Protein AF-L1KJB6-F1 (afdb_monomer_lite)

Foldseek 3Di:
DAQFKDWAFWKDKDKDFAADPAQKFKKKKWKWKQALVRDIHTFWIFMDIGGRSNDTDIDMTITDGGGDMRGRNIDIDMDIDRDDPPVDDTDPPDDDDD

Organism: NCBI:txid698759

InterPro domains:
  IPR008979 Galactose-binding-like domain superfamily [SSF49785] (2-93)
  IPR013736 Xaa-Pro dipeptidyl-peptidase, C-terminal [PF08530] (2-94)

pLDDT: mean 89.43, std 15.22, range [41.28, 98.62]

Sequence (98 aa):
MLDKDVEVIGEVSAEIFFRSSLPYADVFVRLRDVDAKGRSFNVCDGLVSLTGADWIWCATVRPWPTAYRFKRGHRIRVQGSSGTFPVSTATPPRRIPT

Secondary structure (DSSP, 8-state):
--SS-EEEEE---EEEEE--SSSEEEEEEEEEEE-TT--EEEEEEEEEEEESTTS-EEEEE-PPPEEEEEPTT-EEEEEEES--TTTS----------

Radius of gyration: 15.85 Å; chains: 1; bounding box: 45×26×37 Å

Structure (mmCIF, N/CA/C/O backbone):
data_AF-L1KJB6-F1
#
_entry.id   AF-L1KJB6-F1
#
loop_
_atom_site.group_PDB
_atom_site.id
_atom_site.type_symbol
_atom_site.label_atom_id
_atom_site.label_alt_id
_atom_site.label_comp_id
_atom_site.label_asym_id
_atom_site.label_entity_id
_atom_site.label_seq_id
_atom_site.pdbx_PDB_ins_code
_atom_site.Cartn_x
_atom_site.Cartn_y
_atom_site.Cartn_z
_atom_site.occupancy
_atom_site.B_iso_or_equiv
_atom_site.auth_seq_id
_atom_site.auth_comp_id
_atom_site.auth_asym_id
_atom_site.auth_atom_id
_atom_site.pdbx_PDB_model_num
ATOM 1 N N . MET A 1 1 ? -17.980 8.332 1.929 1.00 90.56 1 MET A N 1
ATOM 2 C CA . MET A 1 1 ? -17.629 7.876 3.294 1.00 90.56 1 MET A CA 1
ATOM 3 C C . MET A 1 1 ? -18.215 6.490 3.469 1.00 90.56 1 MET A C 1
ATOM 5 O O . MET A 1 1 ? -19.147 6.173 2.740 1.00 90.56 1 MET A O 1
ATOM 9 N N . LEU A 1 2 ? -17.663 5.682 4.367 1.00 97.19 2 LEU A N 1
ATOM 10 C CA . LEU A 1 2 ? -18.192 4.356 4.679 1.00 97.19 2 LEU A CA 1
ATOM 11 C C . LEU A 1 2 ? -19.506 4.476 5.465 1.00 97.19 2 LEU A C 1
ATOM 13 O O . LEU A 1 2 ? -19.597 5.278 6.397 1.00 97.19 2 LEU A O 1
ATOM 17 N N . ASP A 1 3 ? -20.503 3.684 5.093 1.00 97.81 3 ASP A N 1
ATOM 18 C CA . ASP A 1 3 ? -21.823 3.587 5.731 1.00 97.81 3 ASP A CA 1
ATOM 19 C C . ASP A 1 3 ? -21.824 2.665 6.965 1.00 97.81 3 ASP A C 1
ATOM 21 O O . ASP A 1 3 ? -22.620 2.849 7.888 1.00 97.81 3 ASP A O 1
ATOM 25 N N . LYS A 1 4 ? -20.873 1.731 7.026 1.00 98.19 4 LYS A N 1
ATOM 26 C CA . LYS A 1 4 ? -20.611 0.825 8.150 1.00 98.19 4 LYS A CA 1
ATOM 27 C C . LYS A 1 4 ? -19.111 0.639 8.379 1.00 98.19 4 LYS A C 1
ATOM 29 O O . LYS A 1 4 ? -18.292 1.077 7.575 1.00 98.19 4 LYS A O 1
ATOM 34 N N . ASP A 1 5 ? -18.764 -0.006 9.487 1.00 98.44 5 ASP A N 1
ATOM 35 C CA . ASP A 1 5 ? -17.388 -0.429 9.734 1.00 98.44 5 ASP A CA 1
ATOM 36 C C . ASP A 1 5 ? -16.963 -1.473 8.685 1.00 98.44 5 ASP A C 1
ATOM 38 O O . ASP A 1 5 ? -17.753 -2.339 8.300 1.00 98.44 5 ASP A O 1
ATOM 42 N N . VAL A 1 6 ? -15.714 -1.387 8.227 1.00 98.44 6 VAL A N 1
ATOM 43 C CA . VAL A 1 6 ? -15.097 -2.345 7.300 1.00 98.44 6 VAL A CA 1
ATOM 44 C C . VAL A 1 6 ? -13.835 -2.896 7.941 1.00 98.44 6 VAL A C 1
ATOM 46 O O . VAL A 1 6 ? -12.921 -2.142 8.276 1.00 98.44 6 VAL A O 1
ATOM 49 N N . GLU A 1 7 ? -13.781 -4.212 8.099 1.00 98.12 7 GLU A N 1
ATOM 50 C CA . GLU A 1 7 ? -12.623 -4.924 8.632 1.00 98.12 7 GLU A CA 1
ATOM 51 C C . GLU A 1 7 ? -11.821 -5.540 7.489 1.00 98.12 7 GLU A C 1
ATOM 53 O O . GLU A 1 7 ? -12.374 -6.185 6.598 1.00 98.12 7 GLU A O 1
ATOM 58 N N . VAL A 1 8 ? -10.510 -5.320 7.514 1.00 97.69 8 VAL A N 1
ATOM 59 C CA . VAL A 1 8 ? -9.551 -5.917 6.586 1.00 97.69 8 VAL A CA 1
ATOM 60 C C . VAL A 1 8 ? -8.551 -6.689 7.428 1.00 97.69 8 VAL A C 1
ATOM 62 O O . VAL A 1 8 ? -7.778 -6.092 8.178 1.00 97.69 8 VAL A O 1
ATOM 65 N N . ILE A 1 9 ? -8.615 -8.015 7.333 1.00 98.12 9 ILE A N 1
ATOM 66 C CA . ILE A 1 9 ? -7.770 -8.940 8.086 1.00 98.12 9 ILE A CA 1
ATOM 67 C C . ILE A 1 9 ? -7.110 -9.892 7.090 1.00 98.12 9 ILE A C 1
ATOM 69 O O . ILE A 1 9 ? -7.804 -10.644 6.410 1.00 98.12 9 ILE A O 1
ATOM 73 N N . GLY A 1 10 ? -5.781 -9.864 7.015 1.00 97.50 10 GLY A N 1
ATOM 74 C CA . GLY A 1 10 ? -4.985 -10.746 6.165 1.00 97.50 10 GLY A CA 1
ATOM 75 C C . GLY A 1 10 ? -4.138 -10.008 5.132 1.00 97.50 10 GLY A C 1
ATOM 76 O O . GLY A 1 10 ? -3.765 -8.845 5.310 1.00 97.50 10 GLY A O 1
ATOM 77 N N . GLU A 1 11 ? -3.786 -10.732 4.071 1.00 97.75 11 GLU A N 1
ATOM 78 C CA . GLU A 1 11 ? -2.968 -10.219 2.975 1.00 97.75 11 GLU A CA 1
ATOM 79 C C . GLU A 1 11 ? -3.713 -9.167 2.150 1.00 97.75 11 GLU A C 1
ATOM 81 O O . GLU A 1 11 ? -4.914 -9.272 1.898 1.00 97.75 11 GLU A O 1
ATOM 86 N N . VAL A 1 12 ? -2.971 -8.163 1.686 1.00 96.69 12 VAL A N 1
ATOM 87 C CA . VAL A 1 12 ? -3.472 -7.115 0.796 1.00 96.69 12 VAL A CA 1
ATOM 88 C C . VAL A 1 12 ? -2.660 -7.155 -0.493 1.00 96.69 12 VAL A C 1
ATOM 90 O O . VAL A 1 12 ? -1.444 -7.346 -0.475 1.00 96.69 12 VAL A O 1
ATOM 93 N N . SER A 1 13 ? -3.326 -6.956 -1.625 1.00 96.94 13 SER A N 1
ATOM 94 C CA . SER A 1 13 ? -2.674 -6.773 -2.920 1.00 96.94 13 SER A CA 1
ATOM 95 C C . SER A 1 13 ? -3.298 -5.598 -3.663 1.00 96.94 13 SER A C 1
ATOM 97 O O . SER A 1 13 ? -4.450 -5.235 -3.422 1.00 96.94 13 SER A O 1
ATOM 99 N N . ALA A 1 14 ? -2.511 -4.975 -4.532 1.00 97.19 14 ALA A N 1
ATOM 100 C CA . ALA A 1 14 ? -2.952 -3.915 -5.418 1.00 97.19 14 ALA A CA 1
ATOM 101 C C . ALA A 1 14 ? -2.426 -4.186 -6.827 1.00 97.19 14 ALA A C 1
ATOM 103 O O . ALA A 1 14 ? -1.229 -4.393 -7.019 1.00 97.19 14 ALA A O 1
ATOM 104 N N . GLU A 1 15 ? -3.324 -4.159 -7.802 1.00 97.44 15 GLU A N 1
ATOM 105 C CA . GLU A 1 15 ? -3.002 -4.257 -9.222 1.00 97.44 15 GLU A CA 1
ATOM 106 C C . GLU A 1 15 ? -2.989 -2.853 -9.823 1.00 97.44 15 GLU A C 1
ATOM 108 O O . GLU A 1 15 ? -4.001 -2.150 -9.816 1.00 97.44 15 GLU A O 1
ATOM 113 N N . ILE A 1 16 ? -1.824 -2.422 -10.301 1.00 96.00 16 ILE A N 1
ATOM 114 C CA . ILE A 1 16 ? -1.615 -1.080 -10.842 1.00 96.00 16 ILE A CA 1
ATOM 115 C C . ILE A 1 16 ? -1.182 -1.200 -12.299 1.00 96.00 16 ILE A C 1
ATOM 117 O O . ILE A 1 16 ? -0.088 -1.676 -12.592 1.00 96.00 16 ILE A O 1
ATOM 121 N N . PHE A 1 17 ? -2.014 -0.722 -13.222 1.00 96.00 17 PHE A N 1
ATOM 122 C CA . PHE A 1 17 ? -1.601 -0.530 -14.611 1.00 96.00 17 PHE A CA 1
ATOM 123 C C . PHE A 1 17 ? -0.703 0.702 -14.693 1.00 96.00 17 PHE A C 1
ATOM 125 O O . PHE A 1 17 ? -1.146 1.822 -14.431 1.00 96.00 17 PHE A O 1
ATOM 132 N N . PHE A 1 18 ? 0.569 0.489 -15.016 1.00 93.81 18 PHE A N 1
ATOM 133 C CA . PHE A 1 18 ? 1.604 1.511 -14.901 1.00 93.81 18 PHE A CA 1
ATOM 134 C C . PHE A 1 18 ? 2.502 1.538 -16.140 1.00 93.81 18 PHE A C 1
ATOM 136 O O . PHE A 1 18 ? 2.796 0.497 -16.720 1.00 93.81 18 PHE A O 1
ATOM 143 N N . ARG A 1 19 ? 2.940 2.747 -16.514 1.00 95.56 19 ARG A N 1
ATOM 144 C CA . ARG A 1 19 ? 4.020 3.012 -17.470 1.00 95.56 19 ARG A CA 1
ATOM 145 C C . ARG A 1 19 ? 4.823 4.222 -16.996 1.00 95.56 19 ARG A C 1
ATOM 147 O O . ARG A 1 19 ? 4.248 5.247 -16.631 1.00 95.56 19 ARG A O 1
ATOM 154 N N . SER A 1 20 ? 6.138 4.117 -17.068 1.00 93.75 20 SER A N 1
ATOM 155 C CA . SER A 1 20 ? 7.129 5.155 -16.811 1.00 93.75 20 SER A CA 1
ATOM 156 C C . SER A 1 20 ? 7.703 5.696 -18.125 1.00 93.75 20 SER A C 1
ATOM 158 O O . SER A 1 20 ? 7.601 5.071 -19.175 1.00 93.75 20 SER A O 1
ATOM 160 N N . SER A 1 21 ? 8.332 6.868 -18.080 1.00 94.12 21 SER A N 1
ATOM 161 C CA . SER A 1 21 ? 9.192 7.352 -19.170 1.00 94.12 21 SER A CA 1
ATOM 162 C C . SER A 1 21 ? 10.592 6.721 -19.153 1.00 94.12 21 SER A C 1
ATOM 164 O O . SER A 1 21 ? 11.386 6.972 -20.055 1.00 94.12 21 SER A O 1
ATOM 166 N N . LEU A 1 22 ? 10.907 5.931 -18.123 1.00 92.81 22 LEU A N 1
ATOM 167 C CA . LEU A 1 22 ? 12.164 5.208 -17.953 1.00 92.81 22 LEU A CA 1
ATOM 168 C C . LEU A 1 22 ? 11.909 3.693 -17.979 1.00 92.81 22 LEU A C 1
ATOM 170 O O . LEU A 1 22 ? 10.877 3.252 -17.474 1.00 92.81 22 LEU A O 1
ATOM 174 N N . PRO A 1 23 ? 12.873 2.881 -18.448 1.00 92.19 23 PRO A N 1
ATOM 175 C CA . PRO A 1 23 ? 12.742 1.421 -18.465 1.00 92.19 23 PRO A CA 1
ATOM 176 C C . PRO A 1 23 ? 12.752 0.787 -17.064 1.00 92.19 23 PRO A C 1
ATOM 178 O O . PRO A 1 23 ? 12.467 -0.398 -16.922 1.00 92.19 23 PRO A O 1
ATOM 181 N N . TYR A 1 24 ? 13.069 1.557 -16.021 1.00 89.94 24 TYR A N 1
ATOM 182 C CA . TYR A 1 24 ? 13.054 1.115 -14.629 1.00 89.94 24 TYR A CA 1
ATOM 183 C C . TYR A 1 24 ? 12.262 2.101 -13.781 1.00 89.94 24 TYR A C 1
ATOM 185 O O . TYR A 1 24 ? 12.430 3.316 -13.920 1.00 89.94 24 TYR A O 1
ATOM 193 N N . ALA A 1 25 ? 11.412 1.584 -12.900 1.00 91.69 25 ALA A N 1
ATOM 194 C CA . ALA A 1 25 ? 10.643 2.390 -11.963 1.00 91.69 25 ALA A CA 1
ATOM 195 C C . ALA A 1 25 ? 10.214 1.556 -10.757 1.00 91.69 25 ALA A C 1
ATOM 197 O O . ALA A 1 25 ? 9.984 0.353 -10.872 1.00 91.69 25 ALA A O 1
ATOM 198 N N . ASP A 1 26 ? 10.045 2.220 -9.622 1.00 92.06 26 ASP A N 1
ATOM 199 C CA . ASP A 1 26 ? 9.392 1.634 -8.459 1.00 92.06 26 ASP A CA 1
ATOM 200 C C . ASP A 1 26 ? 7.906 1.984 -8.488 1.00 9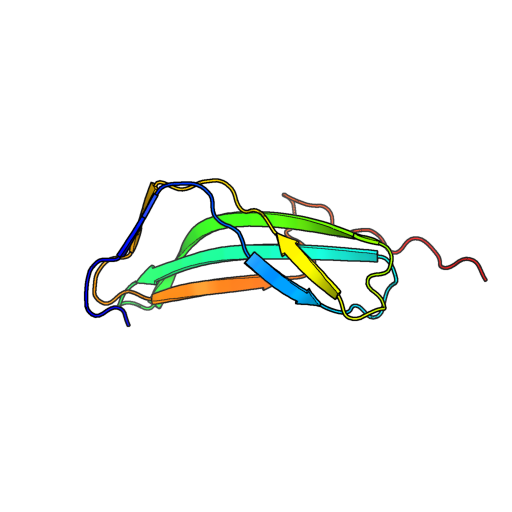2.06 26 ASP A C 1
ATOM 202 O O . ASP A 1 26 ? 7.539 3.097 -8.853 1.00 92.06 26 ASP A O 1
ATOM 206 N N . VAL A 1 27 ? 7.043 1.065 -8.071 1.00 94.06 27 VAL A N 1
ATOM 207 C CA . VAL A 1 27 ? 5.623 1.334 -7.832 1.00 94.06 27 VAL A CA 1
ATOM 208 C C . VAL A 1 27 ? 5.358 1.107 -6.355 1.00 94.06 27 VAL A C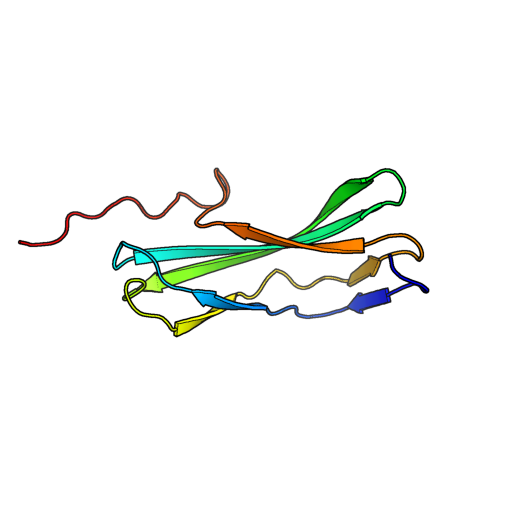 1
ATOM 210 O O . VAL A 1 27 ? 5.361 -0.022 -5.864 1.00 94.06 27 VAL A O 1
ATOM 213 N N . PHE A 1 28 ? 5.152 2.206 -5.640 1.00 95.25 28 PHE A N 1
ATOM 214 C CA . PHE A 1 28 ? 4.783 2.220 -4.235 1.00 95.25 28 PHE A CA 1
ATOM 215 C C . PHE A 1 28 ? 3.275 2.405 -4.099 1.00 95.25 28 PHE A C 1
ATOM 217 O O . PHE A 1 28 ? 2.701 3.311 -4.710 1.00 95.25 28 PHE A O 1
ATOM 224 N N . VAL A 1 29 ? 2.646 1.584 -3.260 1.00 96.88 29 VAL A N 1
ATOM 225 C CA . VAL A 1 29 ? 1.222 1.687 -2.932 1.00 96.88 29 VAL A CA 1
ATOM 226 C C . VAL A 1 29 ? 1.042 1.671 -1.427 1.00 96.88 29 VAL A C 1
ATOM 228 O O . VAL A 1 29 ? 1.638 0.865 -0.716 1.00 96.88 29 VAL A O 1
ATOM 231 N N . ARG A 1 30 ? 0.162 2.543 -0.946 1.00 96.88 30 ARG A N 1
ATOM 232 C CA . ARG A 1 30 ? -0.162 2.669 0.469 1.00 96.88 30 ARG A CA 1
ATOM 233 C C . ARG A 1 30 ? -1.655 2.772 0.694 1.00 96.88 30 ARG A C 1
ATOM 235 O O . ARG A 1 30 ? -2.326 3.631 0.117 1.00 96.88 30 ARG A O 1
ATOM 242 N N . LEU A 1 31 ? -2.144 1.927 1.590 1.00 97.75 31 LEU A N 1
ATOM 243 C CA . LEU A 1 31 ? -3.499 1.963 2.106 1.00 97.75 31 LEU A CA 1
ATOM 244 C C . LEU A 1 31 ? -3.572 2.933 3.288 1.00 97.75 31 LEU A C 1
ATOM 246 O O . LEU A 1 31 ? -2.732 2.927 4.193 1.00 97.75 31 LEU A O 1
ATOM 250 N N . ARG A 1 32 ? -4.582 3.796 3.261 1.00 98.00 32 ARG A N 1
ATOM 251 C CA . ARG A 1 32 ? -4.766 4.890 4.211 1.00 98.00 32 ARG A CA 1
ATOM 252 C C . ARG A 1 32 ? -6.195 4.904 4.731 1.00 98.00 32 ARG A C 1
ATOM 254 O O . ARG A 1 32 ? -7.139 4.753 3.957 1.00 98.00 32 ARG A O 1
ATOM 261 N N . ASP A 1 33 ? -6.338 5.188 6.016 1.00 98.50 33 ASP A N 1
ATOM 262 C CA . ASP A 1 33 ? -7.612 5.549 6.633 1.00 98.50 33 ASP A CA 1
ATOM 263 C C . ASP A 1 33 ? -7.726 7.074 6.701 1.00 98.50 33 ASP A C 1
ATOM 265 O O . ASP A 1 33 ? -6.777 7.752 7.099 1.00 98.50 33 ASP A O 1
ATOM 269 N N . VAL A 1 34 ? -8.854 7.638 6.280 1.00 98.62 34 VAL A N 1
ATOM 270 C CA . VAL A 1 34 ? -9.139 9.070 6.399 1.00 98.62 34 VAL A CA 1
ATOM 271 C C . VAL A 1 34 ? -10.343 9.254 7.302 1.00 98.62 34 VAL A C 1
ATOM 273 O O . VAL A 1 34 ? -11.459 8.896 6.919 1.00 98.62 34 VAL A O 1
ATOM 276 N N . ASP A 1 35 ? -10.125 9.859 8.466 1.00 97.44 35 ASP A N 1
ATOM 277 C CA . ASP A 1 35 ? -11.182 10.087 9.444 1.00 97.44 35 ASP A CA 1
ATOM 278 C C . ASP A 1 35 ? -12.202 11.146 8.980 1.00 97.44 35 ASP A C 1
ATOM 280 O O . ASP A 1 35 ? -12.036 11.835 7.962 1.00 97.44 35 ASP A O 1
ATOM 284 N N . ALA A 1 36 ? -13.279 11.299 9.752 1.00 95.69 36 ALA A N 1
ATOM 285 C CA . ALA A 1 36 ? -14.338 12.270 9.470 1.00 95.69 36 ALA A CA 1
ATOM 286 C C . ALA A 1 36 ? -13.858 13.737 9.504 1.00 95.69 36 ALA A C 1
ATOM 288 O O . ALA A 1 36 ? -14.485 14.599 8.890 1.00 95.69 36 ALA A O 1
ATOM 289 N N . LYS A 1 37 ? -12.738 14.026 10.183 1.00 96.50 37 LYS A N 1
ATOM 290 C CA . LYS A 1 37 ? -12.095 15.350 10.236 1.00 96.50 37 LYS A CA 1
ATOM 291 C C . LYS A 1 37 ? -11.079 15.549 9.102 1.00 96.50 37 LYS A C 1
ATOM 293 O O . LYS A 1 37 ? -10.458 16.604 9.019 1.00 96.50 37 LYS A O 1
ATOM 298 N N . GLY A 1 38 ? -10.899 14.553 8.231 1.00 96.12 38 GLY A N 1
ATOM 299 C CA . GLY A 1 38 ? -9.962 14.580 7.111 1.00 96.12 38 GLY A CA 1
ATOM 300 C C . GLY A 1 38 ? -8.524 14.197 7.465 1.00 96.12 38 GLY A C 1
ATOM 301 O O . GLY A 1 38 ? -7.666 14.240 6.578 1.00 96.12 38 GLY A O 1
ATOM 302 N N . ARG A 1 39 ? -8.233 13.796 8.710 1.00 97.50 39 ARG A N 1
ATOM 303 C CA . ARG A 1 39 ? -6.899 13.307 9.087 1.00 97.50 39 ARG A CA 1
ATOM 304 C C . ARG A 1 39 ? -6.660 11.963 8.425 1.00 97.50 39 ARG A C 1
ATOM 306 O O . ARG A 1 39 ? -7.540 11.112 8.414 1.00 97.50 39 ARG A O 1
ATOM 313 N N . SER A 1 40 ? -5.468 11.780 7.868 1.00 97.12 40 SER A N 1
ATOM 314 C CA . SER A 1 40 ? -5.133 10.596 7.085 1.00 97.12 40 SER A CA 1
ATOM 315 C C . SER A 1 40 ? -4.016 9.798 7.756 1.00 97.12 40 SER A C 1
ATOM 317 O O . SER A 1 40 ? -2.912 10.310 7.947 1.00 97.12 40 SER A O 1
ATOM 319 N N . PHE A 1 41 ? -4.310 8.543 8.080 1.00 97.69 41 PHE A N 1
ATOM 320 C CA . PHE A 1 41 ? -3.444 7.600 8.780 1.00 97.69 41 PHE A CA 1
ATOM 321 C C . PHE A 1 41 ? -2.967 6.497 7.832 1.00 97.69 41 PHE A C 1
ATOM 323 O O . PHE A 1 41 ? -3.708 6.071 6.949 1.00 97.69 41 PHE A O 1
ATOM 330 N N . ASN A 1 42 ? -1.722 6.044 8.003 1.00 95.88 42 ASN A N 1
ATOM 331 C CA . ASN A 1 42 ? -1.193 4.866 7.309 1.00 95.88 42 ASN A CA 1
ATOM 332 C C . ASN A 1 42 ? -1.778 3.594 7.907 1.00 95.88 42 ASN A C 1
ATOM 334 O O . ASN A 1 42 ? -1.793 3.460 9.127 1.00 95.88 42 ASN A O 1
ATOM 338 N N . VAL A 1 43 ? -2.203 2.673 7.043 1.00 97.56 43 VAL A N 1
ATOM 339 C CA . VAL A 1 43 ? -2.621 1.326 7.444 1.00 97.56 43 VAL A CA 1
ATOM 340 C C . VAL A 1 43 ? -1.524 0.326 7.101 1.00 97.56 43 VAL A C 1
ATOM 342 O O . VAL A 1 43 ? -0.922 -0.252 7.997 1.00 97.56 43 VAL A O 1
ATOM 345 N N . CYS A 1 44 ? -1.215 0.173 5.815 1.00 96.94 44 CYS A N 1
ATOM 346 C CA . CYS A 1 44 ? -0.101 -0.637 5.329 1.00 96.94 44 CYS A CA 1
ATOM 347 C C . CYS A 1 44 ? 0.396 -0.097 3.986 1.00 96.94 44 CYS A C 1
ATOM 349 O O . CYS A 1 44 ? -0.293 0.677 3.312 1.00 96.94 44 CYS A O 1
ATOM 351 N N . ASP A 1 45 ? 1.604 -0.485 3.602 1.00 96.75 45 ASP A N 1
ATOM 352 C CA . ASP A 1 45 ? 2.186 -0.142 2.314 1.00 96.75 45 ASP A CA 1
ATOM 353 C C . ASP A 1 45 ? 3.088 -1.250 1.778 1.00 96.75 45 ASP A C 1
ATOM 355 O O . ASP A 1 45 ? 3.419 -2.206 2.484 1.00 96.75 45 ASP A O 1
ATOM 359 N N . GLY A 1 46 ? 3.389 -1.147 0.487 1.00 94.25 46 GLY A N 1
ATOM 360 C CA . GLY A 1 46 ? 4.251 -2.060 -0.244 1.00 94.25 46 GLY A CA 1
ATOM 361 C C . G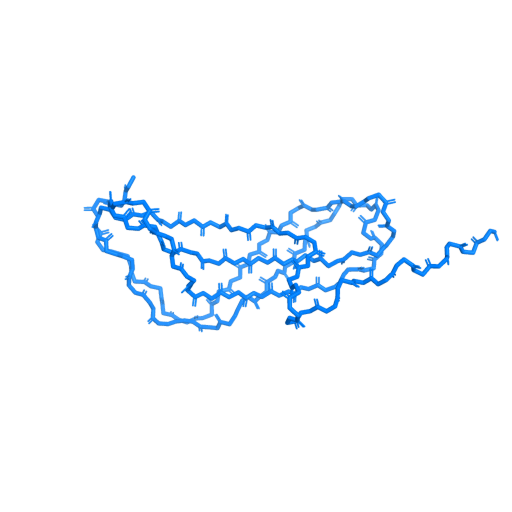LY A 1 46 ? 4.871 -1.373 -1.452 1.00 94.25 46 GLY A C 1
ATOM 362 O O . GLY A 1 46 ? 4.409 -0.322 -1.905 1.00 94.25 46 GLY A O 1
ATOM 363 N N . LEU A 1 47 ? 5.929 -1.985 -1.973 1.00 94.25 47 LEU A N 1
ATOM 364 C CA . LEU A 1 47 ? 6.668 -1.504 -3.131 1.00 94.25 47 LEU A CA 1
ATOM 365 C C . LEU A 1 47 ? 7.077 -2.683 -4.007 1.00 94.25 47 LEU A C 1
ATOM 367 O O . LEU A 1 47 ? 7.458 -3.733 -3.494 1.00 94.25 47 LEU A O 1
ATOM 371 N N . VAL A 1 48 ? 7.030 -2.486 -5.321 1.00 92.75 48 VAL A N 1
ATOM 372 C CA . VAL A 1 48 ? 7.649 -3.387 -6.297 1.00 92.75 48 VAL A CA 1
ATOM 373 C C . VAL A 1 48 ? 8.527 -2.580 -7.246 1.00 92.75 48 VAL A C 1
ATOM 375 O O . VAL A 1 48 ? 8.151 -1.481 -7.649 1.00 92.75 48 VAL A O 1
ATOM 378 N N . SER A 1 49 ? 9.684 -3.124 -7.604 1.00 92.00 49 SER A N 1
ATOM 379 C CA . SER A 1 49 ? 10.557 -2.551 -8.628 1.00 92.00 49 SER A CA 1
ATOM 380 C C . SER A 1 49 ? 10.298 -3.248 -9.959 1.00 92.00 49 SER A C 1
ATOM 382 O O . SER A 1 49 ? 10.247 -4.477 -10.022 1.00 92.00 49 SER A O 1
ATOM 384 N N . LEU A 1 50 ? 10.131 -2.464 -11.020 1.00 91.00 50 LEU A N 1
ATOM 385 C CA . LEU A 1 50 ? 9.825 -2.944 -12.363 1.00 91.00 50 LEU A CA 1
ATOM 386 C C . LEU A 1 50 ? 11.020 -2.744 -13.297 1.00 91.00 50 LEU A C 1
ATOM 388 O O . LEU A 1 50 ? 11.670 -1.696 -13.283 1.00 91.00 50 LEU A O 1
ATOM 392 N N . THR A 1 51 ? 11.257 -3.738 -14.151 1.00 91.69 51 THR A N 1
ATOM 393 C CA . THR A 1 51 ? 12.094 -3.638 -15.352 1.00 91.69 51 THR A CA 1
ATOM 394 C C . THR A 1 51 ? 11.180 -3.633 -16.581 1.00 91.69 51 THR A C 1
ATOM 396 O O . THR A 1 51 ? 10.117 -4.247 -16.546 1.00 91.69 51 THR A O 1
ATOM 399 N N . GLY A 1 52 ? 11.548 -2.908 -17.641 1.00 91.81 52 GLY A N 1
ATOM 400 C CA . GLY A 1 52 ? 10.676 -2.663 -18.802 1.00 91.81 52 GLY A CA 1
ATOM 401 C C . GLY A 1 52 ? 9.488 -1.737 -18.500 1.00 91.81 52 GLY A C 1
ATOM 402 O O . GLY A 1 52 ? 8.452 -1.801 -19.155 1.00 91.81 52 GLY A O 1
ATOM 403 N N . ALA A 1 53 ? 9.617 -0.878 -17.486 1.00 92.94 53 ALA A N 1
ATOM 404 C CA . ALA A 1 53 ? 8.541 0.002 -17.032 1.00 92.94 53 ALA A CA 1
ATOM 405 C C . ALA A 1 53 ? 8.088 1.029 -18.090 1.00 92.94 53 ALA A C 1
ATOM 407 O O . ALA A 1 53 ? 7.087 1.705 -17.882 1.00 92.94 53 ALA A O 1
ATOM 408 N N . ASP A 1 54 ? 8.793 1.153 -19.211 1.00 94.44 54 ASP A N 1
ATOM 409 C CA . ASP A 1 54 ? 8.456 1.970 -20.378 1.00 94.44 54 ASP A CA 1
ATOM 410 C C . ASP A 1 54 ? 7.299 1.407 -21.231 1.00 94.44 54 ASP A C 1
ATOM 412 O O . ASP A 1 54 ? 6.782 2.096 -22.116 1.00 94.44 54 ASP A O 1
ATOM 416 N N . TRP A 1 55 ? 6.799 0.215 -20.895 1.00 94.69 55 TRP A N 1
ATOM 417 C CA . TRP A 1 55 ? 5.572 -0.378 -21.438 1.00 94.69 55 TRP A CA 1
ATOM 418 C C . TRP A 1 55 ? 4.431 -0.378 -20.410 1.00 94.69 55 TRP A C 1
ATOM 420 O O . TRP A 1 55 ? 4.660 -0.327 -19.206 1.00 94.69 55 TRP A O 1
ATOM 430 N N . ILE A 1 56 ? 3.176 -0.425 -20.880 1.00 94.44 56 ILE A N 1
ATOM 431 C CA . ILE A 1 56 ? 2.008 -0.536 -19.987 1.00 94.44 56 ILE A CA 1
ATOM 432 C C . ILE A 1 56 ? 1.836 -1.995 -19.579 1.00 94.44 56 ILE A C 1
ATOM 434 O O . ILE A 1 56 ? 1.405 -2.801 -20.404 1.00 94.44 56 ILE A O 1
ATOM 438 N N . TRP A 1 57 ? 2.067 -2.307 -18.305 1.00 88.44 57 TRP A N 1
ATOM 439 C CA . TRP A 1 57 ? 1.768 -3.621 -17.726 1.00 88.44 57 TRP A CA 1
ATOM 440 C C . TRP A 1 57 ? 1.078 -3.499 -16.367 1.00 88.44 57 TRP A C 1
ATOM 442 O O . TRP A 1 57 ? 1.073 -2.439 -15.737 1.00 88.44 57 TRP A O 1
ATOM 452 N N . CYS A 1 58 ? 0.468 -4.599 -15.924 1.00 94.88 58 CYS A N 1
ATOM 453 C CA . CYS A 1 58 ? -0.130 -4.702 -14.599 1.00 94.88 58 CYS A CA 1
ATOM 454 C C . CYS A 1 58 ? 0.947 -5.068 -13.569 1.00 94.88 58 CYS A C 1
ATOM 456 O O . CYS A 1 58 ? 1.450 -6.191 -13.558 1.00 94.88 58 CYS A O 1
ATOM 458 N N . ALA A 1 59 ? 1.290 -4.123 -12.699 1.00 93.75 59 ALA A N 1
ATOM 459 C CA . A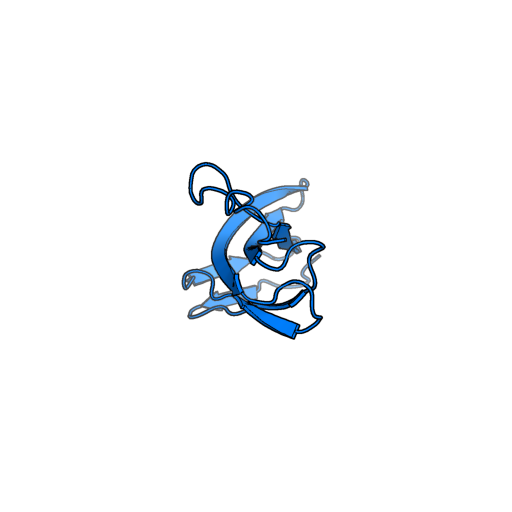LA A 1 59 ? 2.181 -4.334 -11.571 1.00 93.75 59 ALA A CA 1
ATOM 460 C C . ALA A 1 59 ? 1.381 -4.769 -10.337 1.00 93.75 59 ALA A C 1
ATOM 462 O O . ALA A 1 59 ? 0.514 -4.035 -9.860 1.00 93.75 59 ALA A O 1
ATOM 463 N N . THR A 1 60 ? 1.694 -5.944 -9.792 1.00 96.75 60 THR A N 1
ATOM 464 C CA . THR A 1 60 ? 1.121 -6.407 -8.523 1.00 96.75 60 THR A CA 1
ATOM 465 C C . THR A 1 60 ? 1.997 -5.948 -7.362 1.00 96.75 60 THR A C 1
ATOM 467 O O . THR A 1 60 ? 3.098 -6.460 -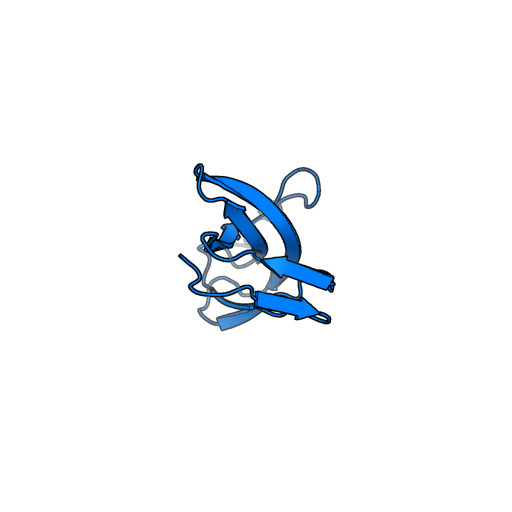7.158 1.00 96.75 60 THR A O 1
ATOM 470 N N . VAL A 1 61 ? 1.492 -5.009 -6.566 1.00 96.44 61 VAL A N 1
ATOM 471 C CA . VAL A 1 61 ? 2.112 -4.587 -5.306 1.00 96.44 61 VAL A CA 1
ATOM 472 C C . VAL A 1 61 ? 1.476 -5.367 -4.162 1.00 96.44 61 VAL A C 1
ATOM 474 O O . VAL A 1 61 ? 0.252 -5.472 -4.083 1.00 96.44 61 VAL A O 1
ATOM 477 N N . ARG A 1 62 ? 2.296 -5.900 -3.255 1.00 96.56 62 ARG A N 1
ATOM 478 C CA . ARG A 1 62 ? 1.838 -6.616 -2.056 1.00 96.56 62 ARG A CA 1
ATOM 479 C C . ARG A 1 62 ? 2.215 -5.830 -0.803 1.00 96.56 62 ARG A C 1
ATOM 481 O O . ARG A 1 62 ? 3.336 -5.981 -0.319 1.00 96.56 62 ARG A O 1
ATOM 488 N N . PRO A 1 63 ? 1.332 -4.945 -0.307 1.00 95.88 63 PRO A N 1
ATOM 489 C CA . PRO A 1 63 ? 1.512 -4.337 0.999 1.00 95.88 63 PRO A CA 1
ATOM 490 C C . PRO A 1 63 ? 1.604 -5.371 2.120 1.00 95.88 63 PRO A C 1
ATOM 492 O O . PRO A 1 63 ? 1.096 -6.486 1.992 1.00 95.88 63 PRO A O 1
ATOM 495 N N . TRP A 1 64 ? 2.198 -4.974 3.245 1.00 94.56 64 TRP A N 1
ATOM 496 C CA . TRP A 1 64 ? 2.203 -5.805 4.450 1.00 94.56 64 TRP A CA 1
ATOM 497 C C . TRP A 1 64 ? 0.778 -6.232 4.856 1.00 94.56 64 TRP A C 1
ATOM 499 O O . TRP A 1 64 ? -0.148 -5.412 4.763 1.00 94.56 64 TRP A O 1
ATOM 509 N N . PRO A 1 65 ? 0.588 -7.479 5.340 1.00 96.75 65 PRO A N 1
ATOM 510 C CA . PRO A 1 65 ? -0.688 -7.922 5.887 1.00 96.75 65 PRO A CA 1
ATOM 511 C C . PRO A 1 65 ? -1.170 -7.000 7.008 1.00 96.75 65 PRO A C 1
ATOM 513 O O . PRO A 1 65 ? -0.369 -6.419 7.744 1.00 96.75 65 PRO A O 1
ATOM 516 N N . THR A 1 66 ? -2.485 -6.871 7.162 1.00 97.44 66 THR A N 1
ATOM 517 C CA . THR A 1 66 ? -3.072 -5.986 8.173 1.00 97.44 66 THR A CA 1
ATOM 518 C C . THR A 1 66 ? -4.247 -6.644 8.879 1.00 97.44 66 THR A C 1
ATOM 520 O O . THR A 1 66 ? -4.885 -7.533 8.330 1.00 97.44 66 THR A O 1
ATOM 523 N N . ALA A 1 67 ? -4.521 -6.205 10.103 1.00 97.62 67 ALA A N 1
ATOM 524 C CA . ALA A 1 67 ? -5.758 -6.465 10.826 1.00 97.62 67 ALA A CA 1
ATOM 525 C C . ALA A 1 67 ? -6.291 -5.103 11.278 1.00 97.62 67 ALA A C 1
ATOM 527 O O . ALA A 1 67 ? -5.978 -4.620 12.367 1.00 97.62 67 ALA A O 1
ATOM 528 N N . TYR A 1 68 ? -7.012 -4.431 10.381 1.00 98.19 68 TYR A N 1
ATOM 529 C CA . TYR A 1 68 ? -7.423 -3.042 10.550 1.00 98.19 68 TYR A CA 1
ATOM 530 C C . TYR A 1 68 ? -8.921 -2.868 10.329 1.00 98.19 68 TYR A C 1
ATOM 532 O O . TYR A 1 68 ? -9.500 -3.433 9.403 1.00 98.19 68 TYR A O 1
ATOM 540 N N . ARG A 1 69 ? -9.543 -2.029 11.160 1.00 98.44 69 ARG A N 1
ATOM 541 C CA . ARG A 1 69 ? -10.953 -1.654 11.034 1.00 98.44 69 ARG A CA 1
ATOM 542 C C . ARG A 1 69 ? -11.082 -0.190 10.639 1.00 98.44 69 ARG A C 1
ATOM 544 O O . ARG A 1 69 ? -10.811 0.699 11.447 1.00 98.44 69 ARG A O 1
ATOM 551 N N . PHE A 1 70 ? -11.572 0.049 9.430 1.00 98.38 70 PHE A N 1
ATOM 552 C CA . PHE A 1 70 ? -12.015 1.364 8.984 1.00 98.38 70 PHE A CA 1
ATOM 553 C C . PHE A 1 70 ? -13.394 1.641 9.575 1.00 98.38 70 PHE A C 1
ATOM 555 O O . PHE A 1 70 ? -14.337 0.883 9.352 1.00 98.38 70 PHE A O 1
ATOM 562 N N . LYS A 1 71 ? -13.521 2.716 10.351 1.00 98.44 71 LYS A N 1
ATOM 563 C CA . LYS A 1 71 ? -14.780 3.037 11.031 1.00 98.44 71 LYS A CA 1
ATOM 564 C C . LYS A 1 71 ? -15.802 3.632 10.063 1.00 98.44 71 LYS A C 1
ATOM 566 O O . LYS A 1 71 ? -15.446 4.341 9.119 1.00 98.44 71 LYS A O 1
ATOM 571 N N . ARG A 1 72 ? -17.089 3.439 10.344 1.00 98.31 72 ARG A N 1
ATOM 572 C CA . ARG A 1 72 ? -18.176 4.191 9.703 1.00 98.31 72 ARG A CA 1
ATOM 573 C C . ARG A 1 72 ? -17.870 5.693 9.713 1.00 98.31 72 ARG A C 1
ATOM 575 O O . ARG A 1 72 ? -17.393 6.241 10.707 1.00 98.31 72 ARG A O 1
ATOM 582 N N . GLY A 1 73 ? -18.161 6.370 8.605 1.00 98.00 73 GLY A N 1
ATOM 583 C CA . GLY A 1 73 ? -17.864 7.791 8.412 1.00 98.00 73 GLY A CA 1
ATOM 584 C C . GLY A 1 73 ? -16.430 8.082 7.955 1.00 98.00 73 GLY A C 1
ATOM 585 O O . GLY A 1 73 ? -16.158 9.195 7.507 1.00 98.00 73 GLY A O 1
ATOM 586 N N . HIS A 1 74 ? -15.521 7.103 7.993 1.00 98.50 74 HIS A N 1
ATOM 587 C CA . HIS A 1 74 ? -14.181 7.246 7.427 1.00 98.50 74 HIS A CA 1
ATOM 588 C C . HIS A 1 74 ? -14.182 7.029 5.902 1.00 98.50 74 HIS A C 1
ATOM 590 O O . HIS A 1 74 ? -15.222 6.802 5.267 1.00 98.50 74 HIS A O 1
ATOM 596 N N . ARG A 1 75 ? -13.006 7.138 5.279 1.00 98.50 75 ARG A N 1
ATOM 597 C CA . ARG A 1 75 ? -12.762 6.783 3.875 1.00 98.50 75 ARG A CA 1
ATOM 598 C C . ARG A 1 75 ? -11.499 5.942 3.766 1.00 98.50 75 ARG A C 1
ATOM 600 O O . ARG A 1 75 ? -10.453 6.332 4.274 1.00 98.50 75 ARG A O 1
ATOM 607 N N . ILE A 1 76 ? -11.591 4.859 3.008 1.00 98.06 76 ILE A N 1
ATOM 608 C CA . ILE A 1 76 ? -10.423 4.120 2.538 1.00 98.06 76 ILE A CA 1
ATOM 609 C C . ILE A 1 76 ? -9.793 4.932 1.404 1.00 98.06 76 ILE A C 1
ATOM 611 O O . ILE A 1 76 ? -10.488 5.363 0.481 1.00 98.06 76 ILE A O 1
ATOM 615 N N . ARG A 1 77 ? -8.488 5.180 1.481 1.00 98.06 77 ARG A N 1
ATOM 616 C CA . ARG A 1 77 ? -7.725 5.895 0.454 1.00 98.06 77 ARG A CA 1
ATOM 617 C C . ARG A 1 77 ? -6.523 5.061 0.039 1.00 98.06 77 ARG A C 1
ATOM 619 O O . ARG A 1 77 ? -5.810 4.535 0.885 1.00 98.06 77 ARG A O 1
ATOM 626 N N . VAL A 1 78 ? -6.271 5.015 -1.262 1.00 97.25 78 VAL A N 1
ATOM 627 C CA . VAL A 1 78 ? -5.055 4.441 -1.838 1.00 97.25 78 VAL A CA 1
ATOM 628 C C . VAL A 1 78 ? -4.166 5.584 -2.317 1.00 97.25 78 VAL A C 1
ATOM 630 O O . VAL A 1 78 ? -4.646 6.518 -2.961 1.00 97.25 78 VAL A O 1
ATOM 633 N N . GLN A 1 79 ? -2.886 5.542 -1.960 1.00 96.50 79 GLN A N 1
ATOM 634 C CA . GLN A 1 79 ? -1.863 6.473 -2.430 1.00 96.50 79 GLN A CA 1
ATOM 635 C C . GLN A 1 79 ? -0.845 5.707 -3.274 1.00 96.50 79 GLN A C 1
ATOM 637 O O . GLN A 1 79 ? -0.317 4.700 -2.810 1.00 96.50 79 GLN A O 1
ATOM 642 N N . GLY A 1 80 ? -0.560 6.213 -4.475 1.00 95.00 80 GLY A N 1
ATOM 643 C CA . GLY A 1 80 ? 0.487 5.703 -5.358 1.00 95.00 80 GLY A CA 1
ATOM 644 C C . GLY A 1 80 ? 1.619 6.714 -5.545 1.00 95.00 80 GLY A C 1
ATOM 645 O O . GLY A 1 80 ? 1.364 7.919 -5.616 1.00 95.00 80 GLY A O 1
ATOM 646 N N . SER A 1 81 ? 2.859 6.235 -5.625 1.00 93.44 81 SER A N 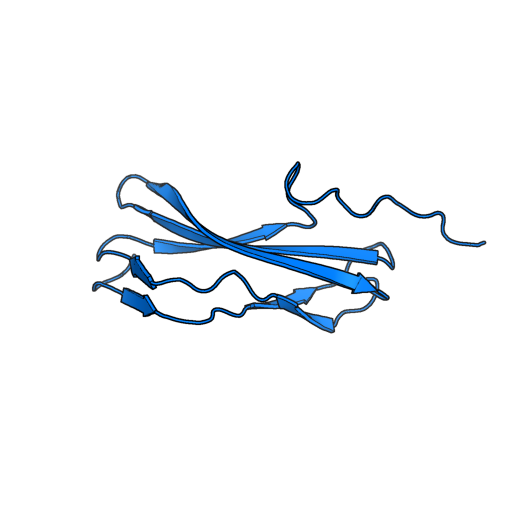1
ATOM 647 C CA . SER A 1 81 ? 4.034 7.032 -6.010 1.00 93.44 81 SER A CA 1
ATOM 648 C C . SER A 1 81 ? 5.123 6.146 -6.621 1.00 93.44 81 SER A C 1
ATOM 650 O O . SER A 1 81 ? 5.055 4.924 -6.535 1.00 93.44 81 SER A O 1
ATOM 652 N N . SER A 1 82 ? 6.154 6.762 -7.209 1.00 88.69 82 SER A N 1
ATOM 653 C CA . SER A 1 82 ? 7.322 6.050 -7.751 1.00 88.69 82 SER A CA 1
ATOM 654 C C . SER A 1 82 ? 8.484 5.925 -6.748 1.00 88.69 82 SER A C 1
ATOM 656 O O . SER A 1 82 ? 9.653 5.956 -7.127 1.00 88.69 82 SER A O 1
ATOM 658 N N . GLY A 1 83 ? 8.173 5.863 -5.449 1.00 78.81 83 GLY A N 1
ATOM 659 C CA . GLY A 1 83 ? 9.159 5.762 -4.369 1.00 78.81 83 GLY A CA 1
ATOM 660 C C . GLY A 1 83 ? 8.672 6.338 -3.035 1.00 78.81 83 GLY A C 1
ATOM 661 O O . GLY A 1 83 ? 7.696 7.095 -2.988 1.00 78.81 83 GLY A O 1
ATOM 662 N N . THR A 1 84 ? 9.364 5.981 -1.947 1.00 77.12 84 THR A N 1
ATOM 663 C CA . THR A 1 84 ? 9.091 6.445 -0.578 1.00 77.12 84 THR A CA 1
ATOM 664 C C . THR A 1 84 ? 10.390 6.646 0.219 1.00 77.12 84 THR A C 1
ATOM 666 O O . THR A 1 84 ? 10.864 5.758 0.922 1.00 77.12 84 THR A O 1
ATOM 669 N N . PHE A 1 85 ? 10.982 7.837 0.162 1.00 72.44 85 PHE A N 1
ATOM 670 C CA . PHE A 1 85 ? 12.210 8.124 0.913 1.00 72.44 85 PHE A CA 1
ATOM 671 C C . PHE A 1 85 ? 11.940 8.243 2.433 1.00 72.44 85 PHE A C 1
ATOM 673 O O . PHE A 1 85 ? 10.957 8.893 2.801 1.00 72.44 85 PHE A O 1
ATOM 680 N N . PRO A 1 86 ? 12.769 7.671 3.338 1.00 65.38 86 PRO A N 1
ATOM 681 C CA . PRO A 1 86 ? 14.011 6.910 3.117 1.00 65.38 86 PRO A CA 1
ATOM 682 C C . PRO A 1 86 ? 13.819 5.385 3.007 1.00 65.38 86 PRO A C 1
ATOM 684 O O . PRO A 1 86 ? 14.790 4.664 2.810 1.00 65.38 86 PRO A O 1
ATOM 687 N N . VAL A 1 87 ? 12.584 4.896 3.168 1.00 61.16 87 VAL A N 1
ATOM 688 C CA . VAL A 1 87 ? 12.233 3.463 3.247 1.00 61.16 87 VAL A CA 1
ATOM 689 C C . VAL A 1 87 ? 12.576 2.713 1.955 1.00 61.16 87 VAL A C 1
ATOM 691 O O . VAL A 1 87 ? 12.972 1.553 1.998 1.00 61.16 87 VAL A O 1
ATOM 694 N N . SER A 1 88 ? 12.486 3.390 0.813 1.00 55.53 88 SER A N 1
ATOM 695 C CA . SER A 1 88 ? 13.049 2.945 -0.454 1.00 55.53 88 SER A CA 1
ATOM 696 C C . SER A 1 88 ? 13.846 4.092 -1.070 1.00 55.53 88 SER A C 1
ATOM 698 O O . SER A 1 88 ? 13.343 5.209 -1.231 1.00 55.53 88 SER A O 1
ATOM 700 N N . THR A 1 89 ? 15.100 3.841 -1.437 1.00 44.88 89 THR A N 1
ATOM 701 C CA . THR A 1 89 ? 15.798 4.744 -2.355 1.00 44.88 89 THR A CA 1
ATOM 702 C C . THR A 1 89 ? 15.091 4.631 -3.701 1.00 44.88 89 THR A C 1
ATOM 704 O O . THR A 1 89 ? 14.948 3.522 -4.206 1.00 44.88 89 THR A O 1
ATOM 707 N N . ALA A 1 90 ? 14.607 5.748 -4.256 1.00 56.62 90 ALA A N 1
ATOM 708 C CA . ALA A 1 90 ? 14.095 5.756 -5.624 1.00 56.62 90 ALA A CA 1
ATOM 709 C C . ALA A 1 90 ? 15.160 5.152 -6.541 1.00 56.62 90 ALA A C 1
ATOM 711 O O . ALA A 1 90 ? 16.337 5.508 -6.405 1.00 56.62 90 ALA A O 1
ATOM 712 N N . THR A 1 91 ? 14.765 4.244 -7.434 1.00 53.97 91 THR A N 1
ATOM 713 C CA . THR A 1 91 ? 15.690 3.656 -8.405 1.00 53.97 91 THR A CA 1
ATOM 714 C C . THR A 1 91 ? 16.489 4.781 -9.083 1.00 53.97 91 THR A C 1
ATOM 716 O O . THR A 1 91 ? 15.892 5.634 -9.746 1.00 53.97 91 THR A O 1
ATOM 719 N N . PRO A 1 92 ? 17.823 4.857 -8.896 1.00 55.25 92 PRO A N 1
ATOM 720 C CA . PRO A 1 92 ? 18.614 5.917 -9.505 1.00 55.25 92 PRO A CA 1
ATOM 721 C C . PRO A 1 92 ? 18.542 5.777 -11.030 1.00 55.25 92 PRO A C 1
ATOM 723 O O . PRO A 1 92 ? 18.507 4.644 -11.524 1.00 55.25 92 PRO A O 1
ATOM 726 N N . PRO A 1 93 ? 18.560 6.880 -11.801 1.00 50.81 93 PRO A N 1
ATOM 727 C CA . PRO A 1 93 ? 18.619 6.793 -13.253 1.00 50.81 93 PRO A CA 1
ATOM 728 C C . PRO A 1 93 ? 19.940 6.123 -13.651 1.00 50.81 93 PRO A C 1
ATOM 730 O O . PRO A 1 93 ? 20.997 6.753 -13.676 1.00 50.81 93 PRO A O 1
ATOM 733 N N . ARG A 1 94 ? 19.912 4.816 -13.934 1.00 54.53 94 ARG A N 1
ATOM 734 C CA . ARG A 1 94 ? 21.042 4.137 -14.574 1.00 54.53 94 ARG A CA 1
ATOM 735 C C . ARG A 1 94 ? 21.048 4.584 -16.033 1.00 54.53 94 ARG A C 1
ATOM 737 O O . ARG A 1 94 ? 20.022 4.493 -16.701 1.00 54.53 94 ARG A O 1
ATOM 744 N N . ARG A 1 95 ? 22.185 5.127 -16.491 1.00 46.47 95 ARG A N 1
ATOM 745 C CA . ARG A 1 95 ? 22.393 5.592 -17.873 1.00 46.47 95 ARG A CA 1
ATOM 746 C C . ARG A 1 95 ? 21.832 4.569 -18.863 1.00 46.47 95 ARG A C 1
ATOM 748 O O . ARG A 1 95 ? 22.200 3.399 -18.805 1.00 46.47 95 ARG A O 1
ATOM 755 N N . ILE A 1 96 ? 20.977 5.038 -19.767 1.00 46.81 96 ILE A N 1
ATOM 756 C CA . ILE A 1 96 ? 20.578 4.306 -20.969 1.00 46.81 96 ILE A CA 1
ATOM 757 C C . ILE A 1 96 ? 21.875 4.033 -21.756 1.00 46.81 96 ILE A C 1
ATOM 759 O O . ILE A 1 96 ? 22.603 4.998 -22.015 1.00 46.81 96 ILE A O 1
ATOM 763 N N . PRO A 1 97 ? 22.231 2.777 -22.087 1.00 41.28 97 PRO A N 1
ATOM 764 C CA . PRO A 1 97 ? 23.294 2.533 -23.050 1.00 41.28 97 PRO A CA 1
ATOM 765 C C . PRO A 1 97 ? 22.831 3.086 -24.401 1.00 41.28 97 PRO A C 1
ATOM 767 O O . PRO A 1 97 ? 21.758 2.718 -24.874 1.00 41.28 97 PRO A O 1
ATOM 770 N N . THR A 1 98 ? 23.606 4.022 -24.950 1.00 49.03 98 THR A N 1
ATOM 771 C CA . THR A 1 98 ? 23.500 4.505 -26.337 1.00 49.03 98 THR A CA 1
ATOM 772 C C . THR A 1 98 ? 23.620 3.376 -27.340 1.00 49.03 98 THR A C 1
ATOM 774 O O . THR A 1 98 ? 24.485 2.503 -27.091 1.00 49.03 98 THR A O 1
#